Protein AF-A0A3Q0R703-F1 (afdb_monomer)

Foldseek 3Di:
DDDDDDPDDDPDDDDDDDDDDPADPQFDFDPPDPLQVFWKKKWKFWQQPLAVVDRPFGGQTQWIFTRFGSNQSNVSHRDGHTQDDHDDDDHDPPRPKIKIKIFMFTFPPPQDQHDDPVVSVGRTPDPVVCSCVVRVRPHTSTMDMDIDHHPVD

pLDDT: mean 74.83, std 21.44, range [25.05, 95.12]

Organism: Amphilophus citrinellus (NCBI:txid61819)

Solvent-accessible surface area (backbone atoms only — not comparable to full-atom values): 9261 Å² total; per-residue (Å²): 134,89,74,86,79,82,90,80,87,68,102,68,93,76,85,86,77,90,62,100,62,102,66,78,82,69,73,72,64,71,91,86,58,78,44,62,83,40,37,26,31,44,40,28,34,25,62,25,25,69,18,69,92,50,49,84,27,24,32,25,54,28,27,32,34,33,69,20,38,24,53,36,32,76,76,56,40,90,53,52,51,70,81,36,71,79,50,78,94,74,52,46,77,88,40,52,70,36,50,41,36,40,38,32,23,54,45,48,87,93,62,87,87,82,74,53,74,68,55,70,74,38,48,51,59,40,62,58,66,60,52,36,63,74,59,61,30,75,70,63,66,38,76,49,75,50,75,49,50,29,94,89,106

Secondary structure (DSSP, 8-state):
-PPSS----SSS--------SS-----PPPTTS-GGG-EEEEEEEETT-SBTTB-TT-SEEEEEEEEEEHHHHHTT---SEEEE------PPTTS-PEEEEEEEEEPPTT------HHHHH-SSS--HHHHHHHTT--S-SEEEEEEE--TT-

InterPro domains:
  IPR001858 Phosphatidylethanolamine-binding, conserved site [PS01220] (40-62)
  IPR008914 Phosphatidylethanolamine-binding protein [PF01161] (32-117)
  IPR035810 Phosphatidylethanolamine-binding protein, eukaryotic [PTHR11362] (32-149)
  IPR035810 Phosphatidylethanolamine-binding protein, eukaryotic [cd00866] (34-148)
  IPR036610 PEBP-like superfamily [G3DSA:3.90.280.10] (6-153)
  IPR036610 PEBP-like superfamily [SSF49777] (22-151)

Nearest PDB structures (foldseek):
  5tvd-assembly1_A  TM=8.289E-01  e=4.463E-10  Trichuris muris
  6ens-assembly1_A  TM=8.256E-01  e=3.302E-10  Mus musculus
  1kn3-assembly1_A  TM=8.258E-01  e=1.171E-09  Mus musculus
  2iqy-assembly1_A  TM=7.851E-01  e=4.740E-10  Rattus norvegicus
  2jyz-assembly1_A  TM=6.998E-01  e=2.191E-06  Drosophila melanogaster

Mean predicted aligned error: 11.05 Å

Radius of gyration: 16.23 Å; Cα contacts (8 Å, |Δi|>4): 281; chains: 1; bounding box: 36×46×45 Å

Sequence (153 aa):
MCSRNNSICSHNSLTFRDRQNEDFPAIKPPSQRPITKKTYVLVMVDPDAPSRSKQTSAYWRHWLVVDIQGSALKKGQIEGTSLTDYNPPTPPQKSGFHRYQFMLFEQPPGTPVSLTNKEKASRGKWDFQAFITRFDLGEPVATLQFLTQNYKD

Structure (mmCIF, N/CA/C/O backbone):
data_AF-A0A3Q0R703-F1
#
_entry.id   AF-A0A3Q0R703-F1
#
loop_
_atom_site.group_PDB
_atom_site.id
_atom_site.type_symbol
_atom_site.label_atom_id
_atom_site.label_alt_id
_atom_site.label_comp_id
_atom_site.label_asym_id
_atom_site.label_entity_id
_atom_site.label_seq_id
_atom_site.pdbx_PDB_ins_code
_atom_site.Cartn_x
_atom_site.Cartn_y
_atom_site.Cartn_z
_atom_site.occupancy
_atom_site.B_iso_or_equiv
_atom_site.auth_seq_id
_atom_site.auth_comp_id
_atom_site.auth_asym_id
_atom_site.auth_atom_id
_atom_site.pdbx_PDB_model_num
ATOM 1 N N . MET A 1 1 ? -2.745 -32.840 -13.253 1.00 25.20 1 MET A N 1
ATOM 2 C CA . MET A 1 1 ? -2.347 -32.533 -14.644 1.00 25.20 1 MET A CA 1
ATOM 3 C C . MET A 1 1 ? -2.839 -31.131 -14.968 1.00 25.20 1 MET A C 1
ATOM 5 O O . MET A 1 1 ? -4.042 -30.922 -15.003 1.00 25.20 1 MET A O 1
ATOM 9 N N . CYS A 1 2 ? -1.926 -30.163 -15.080 1.00 28.09 2 CYS A N 1
ATOM 10 C CA . CYS A 1 2 ? -2.257 -28.764 -15.362 1.00 28.09 2 CYS A CA 1
ATOM 11 C C . CYS A 1 2 ? -2.564 -28.593 -16.851 1.00 28.09 2 CYS A C 1
ATOM 13 O O . CYS A 1 2 ? -1.684 -28.808 -17.685 1.00 28.09 2 CYS A O 1
ATOM 15 N N . SER A 1 3 ? -3.800 -28.212 -17.172 1.00 25.05 3 SER A N 1
ATOM 16 C CA . SER A 1 3 ? -4.159 -27.769 -18.516 1.00 25.05 3 SER A CA 1
ATOM 17 C C . SER A 1 3 ? -3.871 -26.279 -18.676 1.00 25.05 3 SER A C 1
ATOM 19 O O . SER A 1 3 ? -3.921 -25.505 -17.722 1.00 25.05 3 SER A O 1
ATOM 21 N N . ARG A 1 4 ? -3.524 -25.921 -19.908 1.00 37.94 4 ARG A N 1
ATOM 22 C CA . ARG A 1 4 ? -3.171 -24.587 -20.388 1.00 37.94 4 ARG A CA 1
ATOM 23 C C . ARG A 1 4 ? -4.330 -23.602 -20.168 1.00 37.94 4 ARG A C 1
ATOM 25 O O . ARG A 1 4 ? -5.486 -23.968 -20.351 1.00 37.94 4 ARG A O 1
ATOM 32 N N . ASN A 1 5 ? -3.959 -22.352 -19.882 1.00 36.12 5 ASN A N 1
ATOM 33 C CA . ASN A 1 5 ? -4.782 -21.152 -19.666 1.00 36.12 5 ASN A CA 1
ATOM 34 C C . ASN A 1 5 ? -5.399 -21.002 -18.262 1.00 36.12 5 ASN A C 1
ATOM 36 O O . ASN A 1 5 ? -6.198 -21.817 -17.821 1.00 36.12 5 ASN A O 1
ATOM 40 N N . ASN A 1 6 ? -5.059 -19.881 -17.609 1.00 34.69 6 ASN A N 1
ATOM 41 C CA . ASN A 1 6 ? -5.510 -19.435 -16.283 1.00 34.69 6 ASN A CA 1
ATOM 42 C C . ASN A 1 6 ? -5.066 -20.286 -15.082 1.00 34.69 6 ASN A C 1
ATOM 44 O O . ASN A 1 6 ? -5.859 -20.976 -14.446 1.00 34.69 6 ASN A O 1
ATOM 48 N N . SER A 1 7 ? -3.804 -20.139 -14.676 1.00 27.69 7 SER A N 1
ATOM 49 C CA . SER A 1 7 ? -3.364 -20.624 -13.363 1.00 27.69 7 SER A CA 1
ATOM 50 C C . SER A 1 7 ? -3.697 -19.603 -12.272 1.00 27.69 7 SER A C 1
ATOM 52 O O . SER A 1 7 ? -2.874 -18.764 -11.911 1.00 27.69 7 SER A O 1
ATOM 54 N N . ILE A 1 8 ? -4.919 -19.697 -11.745 1.00 31.47 8 ILE A N 1
ATOM 55 C CA . ILE A 1 8 ? -5.290 -19.176 -10.426 1.00 31.47 8 ILE A CA 1
ATOM 56 C C . ILE A 1 8 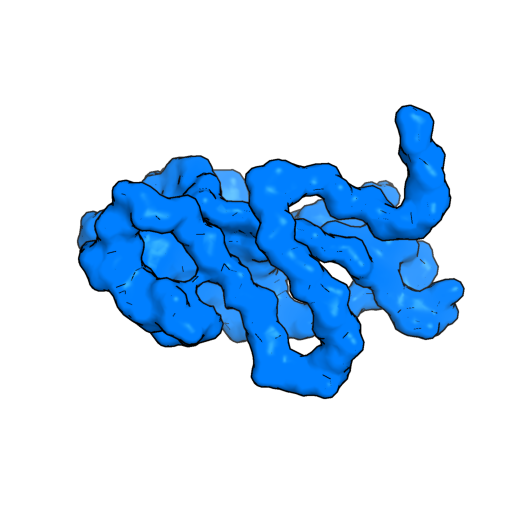? -4.916 -20.262 -9.415 1.00 31.47 8 ILE A C 1
ATOM 58 O O . ILE A 1 8 ? -5.560 -21.306 -9.356 1.00 31.47 8 ILE A O 1
ATOM 62 N N . CYS A 1 9 ? -3.883 -20.018 -8.612 1.00 28.91 9 CYS A N 1
ATOM 63 C CA . CYS A 1 9 ? -3.582 -20.829 -7.435 1.00 28.91 9 CYS A CA 1
ATOM 64 C C . CYS A 1 9 ? -3.721 -19.957 -6.188 1.00 28.91 9 CYS A C 1
ATOM 66 O O . CYS A 1 9 ? -2.772 -19.304 -5.765 1.00 28.91 9 CYS A O 1
ATOM 68 N N . SER A 1 10 ? -4.921 -19.942 -5.612 1.00 29.81 10 SER A N 1
ATOM 69 C CA . SER A 1 10 ? -5.155 -19.653 -4.196 1.00 29.81 10 SER A CA 1
ATOM 70 C C . SER A 1 10 ? -6.562 -20.121 -3.827 1.00 29.81 10 SER A C 1
ATOM 72 O O . SER A 1 10 ? -7.523 -19.864 -4.554 1.00 29.81 10 SER A O 1
ATOM 74 N N . HIS A 1 11 ? -6.668 -20.839 -2.708 1.00 32.16 11 HIS A N 1
ATOM 75 C CA . HIS A 1 11 ? -7.916 -21.265 -2.079 1.00 32.16 11 HIS A CA 1
ATOM 76 C C . HIS A 1 11 ? -8.686 -20.044 -1.545 1.00 32.16 11 HIS A C 1
ATOM 78 O O . HIS A 1 11 ? -8.641 -19.730 -0.362 1.00 32.16 11 HIS A O 1
ATOM 84 N N . ASN A 1 12 ? -9.357 -19.323 -2.437 1.00 30.09 12 ASN A N 1
ATOM 85 C CA . ASN A 1 12 ? -10.598 -18.592 -2.191 1.00 30.09 12 ASN A CA 1
ATOM 86 C C . ASN A 1 12 ? -11.065 -18.056 -3.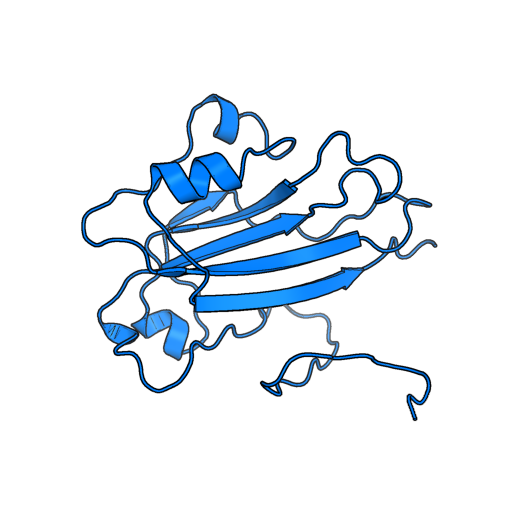543 1.00 30.09 12 ASN A C 1
ATOM 88 O O 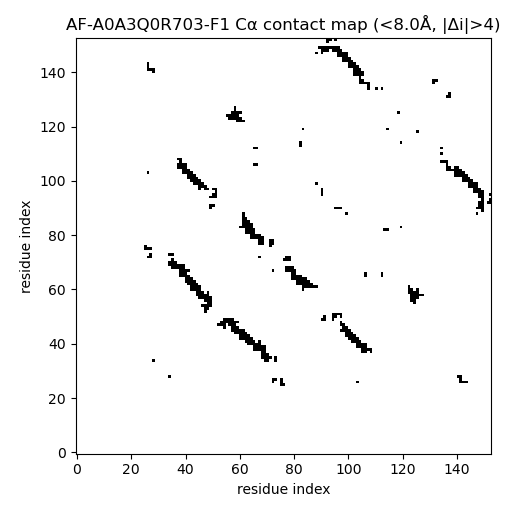. ASN A 1 12 ? -10.486 -17.131 -4.110 1.00 30.09 12 ASN A O 1
ATOM 92 N N . SER A 1 13 ? -12.082 -18.703 -4.101 1.00 28.17 13 SER A N 1
ATOM 93 C CA . SER A 1 13 ? -12.609 -18.405 -5.426 1.00 28.17 13 SER A CA 1
ATOM 94 C C . SER A 1 13 ? -13.259 -17.022 -5.462 1.00 28.17 13 SER A C 1
ATOM 96 O O . SER A 1 13 ? -14.319 -16.832 -4.867 1.00 28.17 13 SER A O 1
ATOM 98 N N . LEU A 1 14 ? -12.691 -16.090 -6.224 1.00 38.06 14 LEU A N 1
ATOM 99 C CA . LEU A 1 14 ? -13.446 -14.996 -6.831 1.00 38.06 14 LEU A CA 1
ATOM 100 C C . LEU A 1 14 ? -13.037 -14.877 -8.302 1.00 38.06 14 LEU A C 1
ATOM 102 O O . LEU A 1 14 ? -11.860 -14.805 -8.645 1.00 38.06 14 LEU A O 1
ATOM 106 N N . THR A 1 15 ? -14.039 -14.935 -9.172 1.00 26.05 15 THR A N 1
ATOM 107 C CA . THR A 1 15 ? -13.926 -14.900 -10.631 1.00 26.05 15 THR A CA 1
ATOM 108 C C . THR A 1 15 ? -13.624 -13.489 -11.126 1.00 26.05 15 THR A C 1
ATOM 110 O O . THR A 1 15 ? -14.397 -12.569 -10.864 1.00 26.05 15 THR A O 1
ATOM 113 N N . PHE A 1 16 ? -12.550 -13.336 -11.900 1.00 32.00 16 PHE A N 1
ATOM 114 C CA . PHE A 1 16 ? -12.241 -12.115 -12.641 1.00 32.00 16 PHE A CA 1
ATOM 115 C C . PHE A 1 16 ? -13.055 -12.114 -13.941 1.00 32.00 16 PHE A C 1
ATOM 117 O O . PHE A 1 16 ? -12.813 -12.934 -14.828 1.00 32.00 16 PHE A O 1
ATOM 124 N N . ARG A 1 17 ? -14.060 -11.240 -14.049 1.00 28.28 17 ARG A N 1
ATOM 125 C CA . ARG A 1 17 ? -14.657 -10.897 -15.343 1.00 28.28 17 ARG A CA 1
ATOM 126 C C . ARG A 1 17 ? -14.013 -9.601 -15.797 1.00 28.28 17 ARG A C 1
ATOM 128 O O . ARG A 1 17 ? -14.275 -8.547 -15.236 1.00 28.28 17 ARG A O 1
ATOM 135 N N . ASP A 1 18 ? -13.160 -9.745 -16.798 1.00 37.44 18 ASP A N 1
ATOM 136 C CA . ASP A 1 18 ? -12.566 -8.670 -17.571 1.00 37.44 18 ASP A CA 1
ATOM 137 C C . ASP A 1 18 ? -13.679 -7.775 -18.133 1.00 37.44 18 ASP A C 1
ATOM 139 O O . ASP A 1 18 ? -14.466 -8.221 -18.971 1.00 37.44 18 ASP A O 1
ATOM 143 N N . ARG A 1 19 ? -13.815 -6.551 -17.619 1.00 37.25 19 ARG A N 1
ATOM 144 C CA . ARG A 1 19 ? -14.507 -5.460 -18.307 1.00 37.25 19 ARG A CA 1
ATOM 145 C C . ARG A 1 19 ? -13.972 -4.124 -17.819 1.00 37.25 19 ARG A C 1
ATOM 147 O O . ARG A 1 19 ? -14.031 -3.814 -16.637 1.00 37.25 19 ARG A O 1
ATOM 154 N N . GLN A 1 20 ? -13.505 -3.346 -18.789 1.00 35.59 20 GLN A N 1
ATOM 155 C CA . GLN A 1 20 ? -13.405 -1.894 -18.760 1.00 35.59 20 GLN A CA 1
ATOM 156 C C . GLN A 1 20 ? -14.608 -1.306 -18.013 1.00 35.59 20 GLN A C 1
ATOM 158 O O . GLN A 1 20 ? -15.717 -1.360 -18.537 1.00 35.59 20 GLN A O 1
ATOM 163 N N . ASN A 1 21 ? -14.403 -0.863 -16.776 1.00 29.62 21 ASN A N 1
ATOM 164 C CA . ASN A 1 21 ? -15.144 0.178 -16.067 1.00 29.62 21 ASN A CA 1
ATOM 165 C C . ASN A 1 21 ? -14.603 0.257 -14.636 1.00 29.62 21 ASN A C 1
ATOM 167 O O . ASN A 1 21 ? -14.181 -0.745 -14.066 1.00 29.62 21 ASN A O 1
ATOM 171 N N . GLU A 1 22 ? -14.599 1.475 -14.113 1.00 38.78 22 GLU A N 1
ATOM 172 C CA . GLU A 1 22 ? -14.258 1.924 -12.760 1.00 38.78 22 GLU A CA 1
ATOM 173 C C . GLU A 1 22 ? -14.932 1.095 -11.642 1.00 38.78 22 GLU A C 1
ATOM 175 O O . GLU A 1 22 ? -15.861 1.560 -10.992 1.00 38.78 22 GLU A O 1
ATOM 180 N N . ASP A 1 23 ? -14.493 -0.141 -11.411 1.00 37.75 23 ASP A N 1
ATOM 181 C CA . ASP A 1 23 ? -14.939 -0.955 -10.279 1.00 37.75 23 ASP A CA 1
ATOM 182 C C . ASP A 1 23 ? -13.740 -1.732 -9.722 1.00 37.75 23 ASP A C 1
ATOM 184 O O . ASP A 1 23 ? -13.202 -2.659 -10.337 1.00 37.75 23 ASP A O 1
ATOM 188 N N . PHE A 1 24 ? -13.264 -1.300 -8.554 1.00 44.06 24 PHE A N 1
ATOM 189 C CA . PHE A 1 24 ? -12.142 -1.930 -7.866 1.00 44.06 24 PHE A CA 1
ATOM 190 C C . PHE A 1 24 ? -12.474 -3.393 -7.516 1.00 44.06 24 PHE A C 1
ATOM 192 O O . PHE A 1 24 ? -13.597 -3.693 -7.101 1.00 44.06 24 PHE A O 1
ATOM 199 N N . PRO A 1 25 ? -11.510 -4.332 -7.612 1.00 50.00 25 PRO A N 1
ATOM 200 C CA . PRO A 1 25 ? -11.742 -5.708 -7.195 1.00 50.00 25 PRO A CA 1
ATOM 201 C C . PRO A 1 25 ? -12.112 -5.750 -5.706 1.00 50.00 25 PRO A C 1
ATOM 203 O O . PRO A 1 25 ? -11.364 -5.273 -4.852 1.00 50.00 25 PRO A O 1
ATOM 206 N N . ALA A 1 26 ? -13.268 -6.336 -5.388 1.00 50.94 26 AL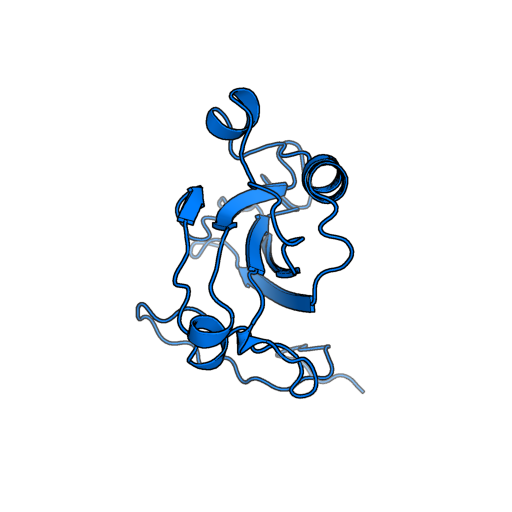A A N 1
ATOM 207 C CA . ALA A 1 26 ? -13.756 -6.432 -4.017 1.00 50.94 26 ALA A CA 1
ATOM 208 C C . ALA A 1 26 ? -12.864 -7.369 -3.177 1.00 50.94 26 ALA A C 1
ATOM 210 O O . ALA A 1 26 ? -13.024 -8.591 -3.202 1.00 50.94 26 ALA A O 1
ATOM 211 N N . ILE A 1 27 ? -11.937 -6.798 -2.404 1.00 57.19 27 ILE A N 1
ATOM 212 C CA . ILE A 1 27 ? -11.123 -7.527 -1.423 1.00 57.19 27 ILE A CA 1
ATOM 213 C C . ILE A 1 27 ? -12.002 -7.814 -0.198 1.00 57.19 27 ILE A C 1
ATOM 215 O O . ILE A 1 27 ? -12.279 -6.924 0.604 1.00 57.19 27 ILE A O 1
ATOM 219 N N . LYS A 1 28 ? -12.466 -9.061 -0.052 1.00 54.56 28 LYS A N 1
ATOM 220 C CA . LYS A 1 28 ? -13.291 -9.492 1.088 1.00 54.56 28 LYS A CA 1
ATOM 221 C C . LYS A 1 28 ? -12.440 -10.258 2.110 1.00 54.56 28 LYS A C 1
ATOM 223 O O . LYS A 1 28 ? -11.902 -11.308 1.756 1.00 54.56 28 LYS A O 1
ATOM 228 N N . PRO A 1 29 ? -12.328 -9.793 3.369 1.00 55.25 29 PRO A N 1
ATOM 229 C CA . PRO A 1 29 ? -11.662 -10.558 4.420 1.00 55.25 29 PRO A CA 1
ATOM 230 C C . PRO A 1 29 ? -12.478 -11.811 4.799 1.00 55.25 29 PRO A C 1
ATOM 232 O O . PRO A 1 29 ? -13.696 -11.835 4.588 1.00 55.25 29 PRO A O 1
ATOM 235 N N . PRO A 1 30 ? -11.852 -12.843 5.397 1.00 53.06 30 PRO A N 1
ATOM 236 C CA . PRO A 1 30 ? -12.554 -14.042 5.845 1.00 53.06 30 PRO A CA 1
ATOM 237 C C . PRO A 1 30 ? -13.652 -13.716 6.873 1.00 53.06 30 PRO A C 1
ATOM 239 O O . PRO A 1 30 ? -13.469 -12.918 7.795 1.00 53.06 30 PRO A O 1
ATOM 242 N N . SER A 1 31 ? -14.799 -14.376 6.711 1.00 51.56 31 SER A N 1
ATOM 243 C CA . SER A 1 31 ? -16.114 -14.081 7.306 1.00 51.56 31 SER A CA 1
ATOM 244 C C . SER A 1 31 ? -16.225 -14.180 8.835 1.00 51.56 31 SER A C 1
ATOM 246 O O . SER A 1 31 ? -17.285 -13.879 9.380 1.00 51.56 31 SER A O 1
ATOM 248 N N . GLN A 1 32 ? -15.160 -14.570 9.538 1.00 50.38 32 GLN A N 1
ATOM 249 C CA . GLN A 1 32 ? -15.178 -14.848 10.981 1.00 50.38 32 GLN A CA 1
ATOM 250 C C . GLN A 1 32 ? -14.567 -13.741 11.856 1.00 50.38 32 GLN A C 1
ATOM 252 O O . GLN A 1 32 ? -14.646 -13.824 13.080 1.00 50.38 32 GLN A O 1
ATOM 257 N N . ARG A 1 33 ? -13.971 -12.689 11.277 1.00 57.78 33 ARG A N 1
ATOM 258 C CA . ARG A 1 33 ? -13.442 -11.558 12.061 1.00 57.78 33 ARG A CA 1
ATOM 259 C C . ARG A 1 33 ? -14.500 -10.454 12.194 1.00 57.78 33 ARG A C 1
ATOM 261 O O . ARG A 1 33 ? -15.221 -10.200 11.227 1.00 57.78 33 ARG A O 1
ATOM 268 N N . PRO A 1 34 ? -14.601 -9.751 13.339 1.00 61.91 34 PRO A N 1
ATOM 269 C CA . PRO A 1 34 ? -15.457 -8.573 13.475 1.00 61.91 34 PRO A CA 1
ATOM 270 C C . PRO A 1 34 ? -14.864 -7.394 12.683 1.00 61.91 34 PRO A C 1
ATOM 272 O O . PRO A 1 34 ? -14.335 -6.442 13.247 1.00 61.91 34 PRO A O 1
ATOM 275 N N . ILE A 1 35 ? -14.945 -7.481 11.352 1.00 65.75 35 ILE A N 1
ATOM 276 C CA . ILE A 1 35 ? -14.365 -6.536 10.387 1.00 65.75 35 ILE A CA 1
ATOM 277 C C . ILE A 1 35 ? -14.954 -5.136 10.586 1.00 65.75 35 ILE A C 1
ATOM 279 O O . ILE A 1 35 ? -14.266 -4.137 10.455 1.00 65.75 35 ILE A O 1
ATOM 283 N N . THR A 1 36 ? -16.222 -5.039 10.981 1.00 70.75 36 THR A N 1
ATOM 284 C CA . THR A 1 36 ? -16.960 -3.768 11.031 1.00 70.75 36 THR A CA 1
ATOM 285 C C . THR A 1 36 ? -16.508 -2.797 12.120 1.00 70.75 36 THR A C 1
ATOM 287 O O . THR A 1 36 ? -16.904 -1.639 12.063 1.00 70.75 36 THR A O 1
ATOM 290 N N . LYS A 1 37 ? -15.741 -3.248 13.122 1.00 79.44 37 LYS A N 1
ATOM 291 C CA . LYS A 1 37 ? -15.240 -2.403 14.225 1.00 79.44 37 LYS A CA 1
ATOM 292 C C . LYS A 1 37 ? -13.757 -2.045 14.083 1.00 79.44 37 LYS A C 1
ATOM 294 O O . LYS A 1 37 ? -13.183 -1.488 15.012 1.00 79.44 37 LYS A O 1
ATOM 299 N N . LYS A 1 38 ? -13.133 -2.417 12.965 1.00 87.38 38 LYS A N 1
ATOM 300 C CA . LYS A 1 38 ? -11.698 -2.258 12.732 1.00 87.38 38 LYS A CA 1
ATOM 301 C C . LYS A 1 38 ? -11.441 -1.343 11.544 1.00 87.38 38 LYS A C 1
ATOM 303 O O . LYS A 1 38 ? -12.273 -1.249 10.637 1.00 87.38 38 LYS A O 1
ATOM 308 N N . THR A 1 39 ? -10.274 -0.715 11.560 1.00 92.50 39 THR A N 1
ATOM 309 C CA . THR A 1 39 ? -9.728 0.017 10.422 1.00 92.50 39 THR A CA 1
ATOM 310 C C . THR A 1 39 ? -8.687 -0.825 9.697 1.00 92.50 39 THR A C 1
ATOM 312 O O . THR A 1 39 ? -8.096 -1.751 10.260 1.00 92.50 39 THR A O 1
ATOM 315 N N . TYR A 1 40 ? -8.496 -0.530 8.417 1.00 92.56 40 TYR A N 1
ATOM 316 C CA . TYR A 1 40 ? -7.619 -1.291 7.541 1.00 92.56 40 TYR A CA 1
ATOM 317 C C . TYR A 1 40 ? -6.728 -0.372 6.711 1.00 92.56 40 TYR A C 1
ATOM 319 O O . TYR A 1 40 ? -7.089 0.765 6.404 1.00 92.56 40 TYR A O 1
ATOM 327 N N . VAL A 1 41 ? -5.581 -0.912 6.306 1.00 94.62 41 VAL A N 1
ATOM 328 C CA . VAL A 1 41 ? -4.658 -0.291 5.356 1.00 94.62 41 VAL A CA 1
ATOM 329 C C . VAL A 1 41 ? -4.653 -1.114 4.077 1.00 94.62 41 VAL A C 1
ATOM 331 O O . VAL A 1 41 ? -4.394 -2.316 4.113 1.00 94.62 41 VAL A O 1
ATOM 334 N N . LEU A 1 42 ? -4.918 -0.473 2.944 1.00 94.12 42 LEU A N 1
ATOM 335 C CA . LEU A 1 42 ? -4.802 -1.073 1.621 1.00 94.12 42 LEU A CA 1
ATOM 336 C C . LEU A 1 42 ? -3.532 -0.574 0.945 1.00 94.12 42 LEU A C 1
ATOM 338 O O . LEU A 1 42 ? -3.313 0.630 0.814 1.00 94.12 42 LEU A O 1
ATOM 342 N N . VAL A 1 43 ? -2.732 -1.516 0.463 1.00 94.19 43 VAL A N 1
ATOM 343 C CA . VAL A 1 43 ? -1.488 -1.251 -0.249 1.00 94.19 43 VAL A CA 1
ATOM 344 C C . VAL A 1 43 ? -1.535 -1.912 -1.617 1.00 94.19 43 VAL A C 1
ATOM 346 O O . VAL A 1 43 ? -1.873 -3.087 -1.720 1.00 94.19 43 VAL A O 1
ATOM 349 N N . MET A 1 44 ? -1.151 -1.177 -2.660 1.00 93.06 44 MET A N 1
ATOM 350 C CA . MET A 1 44 ? -0.870 -1.723 -3.985 1.00 93.06 44 MET A CA 1
ATOM 351 C C . MET A 1 44 ? 0.585 -1.449 -4.365 1.00 93.06 44 MET A C 1
ATOM 353 O O . MET A 1 44 ? 1.002 -0.287 -4.428 1.00 93.06 44 MET A O 1
ATOM 357 N N . VAL A 1 45 ? 1.346 -2.508 -4.649 1.00 90.88 45 VAL A N 1
ATOM 358 C CA . VAL A 1 45 ? 2.767 -2.425 -5.025 1.00 90.88 45 VAL A CA 1
ATOM 359 C C . VAL A 1 45 ? 3.104 -3.246 -6.267 1.00 90.88 45 VAL A C 1
ATOM 361 O O . VAL A 1 45 ? 2.496 -4.287 -6.520 1.00 90.88 45 VAL A O 1
ATOM 364 N N . ASP A 1 46 ? 4.110 -2.777 -7.007 1.00 86.56 46 ASP A N 1
ATOM 365 C CA . ASP A 1 46 ? 4.789 -3.513 -8.080 1.00 86.56 46 ASP A CA 1
ATOM 366 C C . ASP A 1 46 ? 6.229 -3.869 -7.637 1.00 86.56 46 ASP A C 1
ATOM 368 O O . ASP A 1 46 ? 7.107 -2.994 -7.622 1.00 86.56 46 ASP A O 1
ATOM 372 N N . PRO A 1 47 ? 6.510 -5.127 -7.234 1.00 80.19 47 PRO A N 1
ATOM 373 C CA . PRO A 1 47 ? 7.857 -5.575 -6.880 1.00 80.19 47 PRO A CA 1
ATOM 374 C C . PRO A 1 47 ? 8.786 -5.724 -8.097 1.00 80.19 47 PRO A C 1
ATOM 376 O O . PRO A 1 47 ? 9.991 -5.896 -7.927 1.00 80.19 47 PRO A O 1
ATOM 379 N N . ASP A 1 48 ? 8.255 -5.660 -9.317 1.00 72.31 48 ASP A N 1
ATOM 380 C CA . ASP A 1 48 ? 8.970 -5.939 -10.560 1.00 72.31 48 ASP A CA 1
ATOM 381 C C . ASP A 1 48 ? 9.458 -4.670 -11.272 1.00 72.31 48 ASP A C 1
ATOM 383 O O . ASP A 1 48 ? 9.953 -4.753 -12.387 1.00 72.31 48 ASP A O 1
ATOM 387 N N . ALA A 1 49 ? 9.360 -3.486 -10.667 1.00 62.06 49 ALA A N 1
ATOM 388 C CA . ALA A 1 49 ? 9.741 -2.240 -11.330 1.00 62.06 49 ALA A CA 1
ATOM 389 C C . ALA A 1 49 ? 11.275 -2.012 -11.415 1.00 62.06 49 ALA A C 1
ATOM 391 O O . ALA A 1 49 ? 11.987 -2.174 -10.415 1.00 62.06 49 ALA A O 1
ATOM 392 N N . PRO A 1 50 ? 11.813 -1.501 -12.550 1.00 58.56 50 PRO A N 1
ATOM 393 C CA . PRO A 1 50 ? 11.169 -1.277 -13.856 1.00 58.56 50 PRO A CA 1
ATOM 394 C C . PRO A 1 50 ? 10.988 -2.529 -14.730 1.00 58.56 50 PRO A C 1
ATOM 396 O O . PRO A 1 50 ? 10.241 -2.463 -15.701 1.00 58.56 50 PRO A O 1
ATOM 399 N N . SER A 1 51 ? 11.674 -3.633 -14.440 1.00 57.81 51 SER A N 1
ATOM 400 C CA . SER A 1 51 ? 11.387 -4.943 -15.033 1.00 57.81 51 SER A CA 1
ATOM 401 C C . SER A 1 51 ? 11.762 -6.063 -14.062 1.00 57.81 51 SER A C 1
ATOM 403 O O . SER A 1 51 ? 12.651 -5.902 -13.220 1.00 57.81 51 SER A O 1
ATOM 405 N N . ARG A 1 52 ? 11.153 -7.245 -14.229 1.00 61.25 52 ARG A N 1
ATOM 406 C CA . ARG A 1 52 ? 11.508 -8.449 -13.452 1.00 61.25 52 ARG A CA 1
ATOM 407 C C . ARG A 1 52 ? 12.996 -8.786 -13.500 1.00 61.25 52 ARG A C 1
ATOM 409 O O . ARG A 1 52 ? 13.547 -9.284 -12.527 1.00 61.25 52 ARG A O 1
ATOM 416 N N . SER A 1 53 ? 13.635 -8.527 -14.637 1.00 59.81 53 SER A N 1
ATOM 417 C CA . SER A 1 53 ? 15.062 -8.769 -14.855 1.00 59.81 53 SER A CA 1
ATOM 418 C C . SER A 1 53 ? 15.965 -7.683 -14.262 1.00 59.81 53 SER A C 1
ATOM 420 O O . SER A 1 53 ? 17.158 -7.921 -14.082 1.00 59.81 53 SER A O 1
ATOM 422 N N . LYS A 1 54 ? 15.430 -6.494 -13.956 1.00 60.59 54 LYS A N 1
ATOM 423 C CA . LYS A 1 54 ? 16.188 -5.351 -13.440 1.00 60.59 54 LYS A CA 1
ATOM 424 C C . LYS A 1 54 ? 15.335 -4.552 -12.456 1.00 60.59 54 LYS A C 1
ATOM 426 O O . LYS A 1 54 ? 14.834 -3.482 -12.778 1.00 60.59 54 LYS A O 1
ATOM 431 N N . GLN A 1 55 ? 15.218 -5.059 -11.232 1.00 65.94 55 GLN A N 1
ATO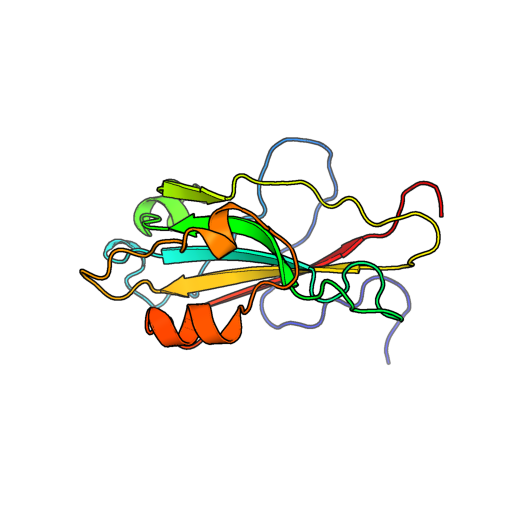M 432 C CA . GLN A 1 55 ? 14.351 -4.524 -10.174 1.00 65.94 55 GLN A CA 1
ATOM 433 C C . GLN A 1 55 ? 14.962 -3.310 -9.436 1.00 65.94 55 GLN A C 1
ATOM 435 O O . GLN A 1 55 ? 14.968 -3.230 -8.209 1.00 65.94 55 GLN A O 1
ATOM 440 N N . THR A 1 56 ? 15.526 -2.340 -10.162 1.00 61.34 56 THR A N 1
ATOM 441 C CA . THR A 1 56 ? 16.202 -1.176 -9.551 1.00 61.34 56 THR A CA 1
ATOM 442 C C . THR A 1 56 ? 15.256 -0.216 -8.828 1.00 61.34 56 THR A C 1
ATOM 444 O O . THR A 1 56 ? 15.727 0.645 -8.086 1.00 61.34 56 THR A O 1
ATOM 447 N N . SER A 1 57 ? 13.945 -0.344 -9.047 1.00 62.53 57 SER A N 1
ATOM 448 C CA . SER A 1 57 ? 12.898 0.474 -8.427 1.00 62.53 57 SER A CA 1
ATOM 449 C C . SER A 1 57 ? 11.815 -0.389 -7.782 1.00 62.53 57 SER A C 1
ATOM 451 O O . SER A 1 57 ? 10.671 0.060 -7.696 1.00 62.53 57 SER A O 1
ATOM 453 N N . ALA A 1 58 ? 12.183 -1.601 -7.348 1.00 71.94 58 ALA A N 1
ATOM 454 C CA . ALA A 1 58 ? 11.291 -2.574 -6.729 1.00 71.94 58 ALA A CA 1
ATOM 455 C C . ALA A 1 58 ? 10.378 -1.943 -5.670 1.00 71.94 58 ALA A C 1
ATOM 457 O O . ALA A 1 58 ? 10.755 -0.976 -4.997 1.00 71.94 58 ALA A O 1
ATOM 458 N N . TYR A 1 59 ? 9.195 -2.535 -5.520 1.00 76.81 59 TYR A N 1
ATOM 459 C CA . TYR A 1 59 ? 8.131 -2.069 -4.635 1.00 76.81 59 TYR A CA 1
ATOM 460 C C . TYR A 1 59 ? 7.669 -0.658 -4.992 1.00 76.81 59 TYR A C 1
ATOM 462 O O . TYR A 1 59 ? 7.574 0.230 -4.147 1.00 76.81 59 TYR A O 1
ATOM 470 N N . TRP A 1 60 ? 7.372 -0.439 -6.273 1.00 84.31 60 TRP A N 1
ATOM 471 C CA . TRP A 1 60 ? 6.760 0.809 -6.699 1.00 84.31 60 TRP A CA 1
ATOM 472 C C . TRP A 1 60 ? 5.360 0.925 -6.097 1.00 84.31 60 TRP A C 1
ATOM 474 O O . TRP A 1 60 ? 4.514 0.058 -6.311 1.00 84.31 60 TRP A O 1
ATOM 484 N N . ARG A 1 61 ? 5.105 1.990 -5.334 1.00 92.06 61 ARG A N 1
ATOM 485 C CA . ARG A 1 61 ? 3.819 2.211 -4.665 1.00 92.06 61 ARG A CA 1
ATOM 486 C C . ARG A 1 61 ? 2.788 2.769 -5.646 1.00 92.06 61 ARG A C 1
ATOM 488 O O . ARG A 1 61 ? 2.857 3.931 -6.053 1.00 92.06 61 ARG A O 1
ATOM 495 N N . HIS A 1 62 ? 1.821 1.934 -6.010 1.00 91.25 62 HIS A N 1
ATOM 496 C CA . HIS A 1 62 ? 0.724 2.290 -6.909 1.00 91.25 62 HIS A CA 1
ATOM 497 C C . HIS A 1 62 ? -0.459 2.905 -6.171 1.00 91.25 62 HIS A C 1
ATOM 499 O O . HIS A 1 62 ? -1.078 3.822 -6.698 1.00 91.25 62 HIS A O 1
ATOM 505 N N . TRP A 1 63 ? -0.748 2.444 -4.955 1.00 93.75 63 TRP A N 1
ATOM 506 C CA . TRP A 1 63 ? -1.861 2.949 -4.157 1.00 93.75 63 TRP A CA 1
ATOM 507 C C . TRP A 1 63 ? -1.604 2.700 -2.672 1.00 93.75 63 TRP A C 1
ATOM 509 O O . TRP A 1 63 ? -1.075 1.647 -2.308 1.00 93.75 63 TRP A O 1
ATOM 519 N N . LEU A 1 64 ? -1.955 3.663 -1.823 1.00 95.12 64 LEU A N 1
ATOM 520 C CA . LEU A 1 64 ? -1.923 3.506 -0.371 1.00 95.12 64 LEU A CA 1
ATOM 521 C C . LEU A 1 64 ? -3.088 4.266 0.250 1.00 95.12 64 LEU A C 1
ATOM 523 O O . LEU A 1 64 ? -3.131 5.495 0.180 1.00 95.12 64 LEU A O 1
ATOM 527 N N . VAL A 1 65 ? -3.982 3.528 0.898 1.00 94.75 65 VAL A N 1
ATOM 528 C CA . VAL A 1 65 ? -5.137 4.073 1.614 1.00 94.75 65 VAL A CA 1
ATOM 529 C C . VAL A 1 65 ? -5.115 3.541 3.040 1.00 94.75 65 VAL A C 1
ATOM 531 O O . VAL A 1 65 ? -4.908 2.348 3.255 1.00 94.75 65 VAL A O 1
ATOM 534 N N . VAL A 1 66 ? -5.301 4.429 4.007 1.00 94.56 66 VAL A N 1
ATOM 535 C CA . VAL A 1 66 ? -5.293 4.130 5.445 1.00 94.56 66 VAL A CA 1
ATOM 536 C C . VAL A 1 66 ? -6.633 4.499 6.064 1.00 94.56 66 VAL A C 1
ATOM 538 O O . VAL A 1 66 ? -7.482 5.087 5.393 1.00 94.56 66 VAL A O 1
ATOM 541 N N . ASP A 1 67 ? -6.837 4.151 7.333 1.00 93.31 67 ASP A N 1
ATOM 542 C CA . ASP A 1 67 ? -8.066 4.447 8.075 1.00 93.31 67 ASP A CA 1
ATOM 543 C C . ASP A 1 67 ? -9.334 3.923 7.381 1.00 93.31 67 ASP A C 1
ATOM 545 O O . ASP A 1 67 ? -10.423 4.477 7.547 1.00 93.31 67 ASP A O 1
ATOM 549 N N . ILE A 1 68 ? -9.211 2.849 6.589 1.00 91.94 68 ILE A N 1
ATOM 550 C CA . ILE A 1 68 ? -10.350 2.319 5.847 1.00 91.94 68 ILE A CA 1
ATOM 551 C C . ILE A 1 68 ? -11.316 1.675 6.828 1.00 91.94 68 ILE A C 1
ATOM 553 O O . ILE A 1 68 ? -10.958 0.726 7.529 1.00 91.94 68 ILE A O 1
ATOM 557 N N . GLN A 1 69 ? -12.563 2.132 6.830 1.00 91.19 69 GLN A N 1
ATOM 558 C CA . GLN A 1 69 ? -13.584 1.578 7.708 1.00 91.19 69 GLN A CA 1
ATOM 559 C C . GLN A 1 69 ? -13.975 0.166 7.264 1.00 91.19 69 GLN A C 1
ATOM 561 O O . GLN A 1 69 ? -14.458 -0.053 6.152 1.00 91.19 69 GLN A O 1
ATOM 566 N N . GLY A 1 70 ? -13.831 -0.825 8.146 1.00 86.44 70 GLY A N 1
ATOM 567 C CA . GLY A 1 70 ? -14.163 -2.204 7.794 1.00 86.44 70 GLY A CA 1
ATOM 568 C C . GLY A 1 70 ? -15.648 -2.432 7.477 1.00 86.44 70 GLY A C 1
ATOM 569 O O . GLY A 1 70 ? -16.001 -3.352 6.735 1.00 86.44 70 GLY A O 1
ATOM 570 N N . SER A 1 71 ? -16.540 -1.576 7.984 1.00 87.56 71 SER A N 1
ATOM 571 C CA . SER A 1 71 ? -17.959 -1.563 7.604 1.00 87.56 71 SER A CA 1
ATOM 572 C C . SER A 1 71 ? -18.170 -1.201 6.126 1.00 87.56 71 SER A C 1
ATOM 574 O O . SER A 1 71 ? -19.035 -1.807 5.489 1.00 87.56 71 SER A O 1
ATOM 576 N N . ALA A 1 72 ? -17.366 -0.284 5.579 1.00 83.25 72 ALA A N 1
ATOM 577 C CA . ALA A 1 72 ? -17.346 0.075 4.162 1.00 83.25 72 ALA A CA 1
ATOM 578 C C . ALA A 1 72 ? -16.720 -1.050 3.320 1.00 83.25 72 ALA A C 1
ATOM 580 O O . ALA A 1 72 ? -17.323 -1.495 2.342 1.00 83.25 72 ALA A O 1
ATOM 581 N N . LEU A 1 73 ? -15.602 -1.634 3.773 1.00 82.88 73 LEU A N 1
ATOM 582 C CA . LEU A 1 73 ? -14.968 -2.770 3.083 1.00 82.88 73 LEU A CA 1
ATOM 583 C C . LEU A 1 73 ? -15.900 -3.972 2.938 1.00 82.88 73 LEU A C 1
ATOM 585 O O . LEU A 1 73 ? -15.921 -4.623 1.894 1.00 82.88 73 LEU A O 1
ATOM 589 N N . LYS A 1 74 ? -16.731 -4.254 3.948 1.00 79.56 74 LYS A N 1
ATOM 590 C CA . LYS A 1 74 ? -17.730 -5.332 3.870 1.00 79.56 74 LYS A CA 1
ATOM 591 C C . LYS A 1 74 ? -18.738 -5.116 2.731 1.00 79.56 74 LYS A C 1
ATOM 593 O O . LYS A 1 74 ? -19.252 -6.092 2.184 1.00 79.56 74 LYS A O 1
ATOM 598 N N . LYS A 1 75 ? -19.003 -3.859 2.369 1.00 81.12 75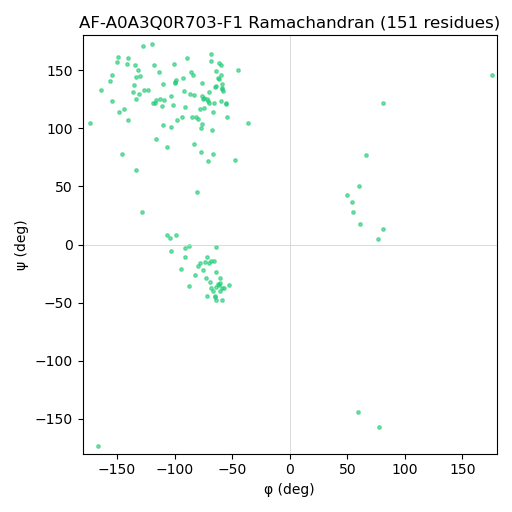 LYS A N 1
ATOM 599 C CA . LYS A 1 75 ? -19.860 -3.459 1.244 1.00 81.12 75 LYS A CA 1
ATOM 600 C C . LYS A 1 75 ? -19.099 -3.357 -0.084 1.00 81.12 75 LYS A C 1
ATOM 602 O O . LYS A 1 75 ? -19.720 -3.080 -1.100 1.00 81.12 75 LYS A O 1
ATOM 607 N N . GLY A 1 76 ? -17.786 -3.602 -0.088 1.00 77.81 76 GLY A N 1
ATOM 608 C CA . GLY A 1 76 ? -16.924 -3.428 -1.259 1.00 77.81 76 GLY A CA 1
ATOM 609 C C . GLY A 1 76 ? -16.480 -1.983 -1.493 1.00 77.81 76 GLY A C 1
ATOM 610 O O . GLY A 1 76 ? -15.966 -1.681 -2.561 1.00 77.81 76 GLY A O 1
ATOM 611 N N . GLN A 1 77 ? -16.669 -1.096 -0.516 1.00 82.62 77 GLN A N 1
ATOM 612 C CA . GLN A 1 77 ? -16.294 0.312 -0.609 1.00 82.62 77 GLN A CA 1
ATOM 613 C C . GLN A 1 77 ? -14.958 0.554 0.099 1.00 82.62 77 GLN A C 1
ATOM 615 O O .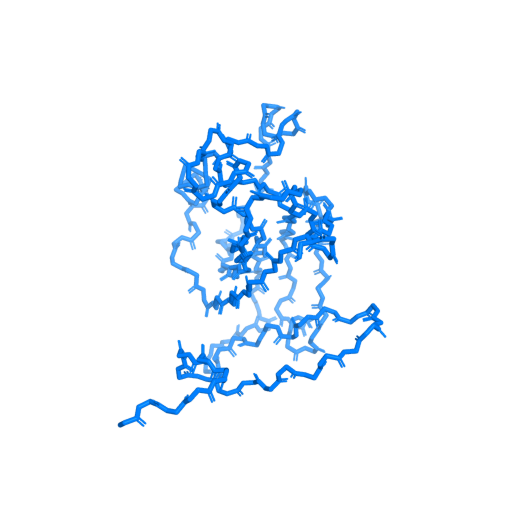 GLN A 1 77 ? -14.710 0.021 1.183 1.00 82.62 77 GLN A O 1
ATOM 620 N N . ILE A 1 78 ? -14.101 1.375 -0.505 1.00 85.00 78 ILE A N 1
ATOM 621 C CA . ILE A 1 78 ? -12.817 1.786 0.072 1.00 85.00 78 ILE A CA 1
ATOM 622 C C . ILE A 1 78 ? -12.973 3.237 0.524 1.00 85.00 78 ILE A C 1
ATOM 624 O O . ILE A 1 78 ? -12.670 4.175 -0.206 1.00 85.00 78 ILE A O 1
ATOM 628 N N . GLU A 1 79 ? -13.512 3.406 1.729 1.00 87.75 79 GLU A N 1
ATOM 629 C CA . GLU A 1 79 ? -13.703 4.708 2.372 1.00 87.75 79 GLU A CA 1
ATOM 630 C C . GLU A 1 79 ? -12.626 4.893 3.445 1.00 87.75 79 GLU A C 1
ATOM 632 O O . GLU A 1 79 ? -12.710 4.300 4.523 1.00 87.75 79 GLU A O 1
ATOM 637 N N . GLY A 1 80 ? -11.594 5.674 3.122 1.00 89.44 80 GLY A N 1
ATOM 638 C CA . GLY A 1 80 ? -10.446 5.951 3.986 1.00 89.44 80 GLY A CA 1
ATOM 639 C C . GLY A 1 80 ? -9.613 7.127 3.469 1.00 89.44 80 GLY A C 1
ATOM 640 O O . GLY A 1 80 ? -9.981 7.793 2.501 1.00 89.44 80 GLY A O 1
ATOM 641 N N . THR A 1 81 ? -8.472 7.376 4.103 1.00 93.25 81 THR A N 1
ATOM 642 C CA . THR A 1 81 ? -7.557 8.467 3.750 1.00 93.25 81 THR A CA 1
ATOM 643 C C . THR A 1 81 ? -6.518 7.982 2.739 1.00 93.25 81 THR A C 1
ATOM 645 O O . THR A 1 81 ? -5.710 7.103 3.040 1.00 93.25 81 THR A O 1
ATOM 648 N N . SER A 1 82 ? -6.496 8.563 1.537 1.00 93.69 82 SER A N 1
ATOM 649 C CA . SER A 1 82 ? -5.453 8.282 0.539 1.00 93.69 82 SER A CA 1
ATOM 650 C C . SER A 1 82 ? -4.142 8.972 0.929 1.00 93.69 82 SER A C 1
ATOM 652 O O . SER A 1 82 ? -4.072 10.198 1.002 1.00 93.69 82 SER A O 1
ATOM 654 N N . LEU A 1 83 ? -3.085 8.193 1.179 1.00 92.94 83 LEU A N 1
ATOM 655 C CA . LEU A 1 83 ? -1.720 8.713 1.363 1.00 92.94 83 LEU A CA 1
ATOM 656 C C . LEU A 1 83 ? -0.918 8.692 0.059 1.00 92.94 83 LEU A C 1
ATOM 658 O O . LEU A 1 83 ? 0.113 9.352 -0.072 1.00 92.94 83 LEU A O 1
ATOM 662 N N . THR A 1 84 ? -1.332 7.873 -0.901 1.00 92.94 84 THR A N 1
ATOM 663 C CA . THR A 1 84 ? -0.790 7.856 -2.257 1.00 92.94 84 THR A CA 1
ATOM 664 C C . THR A 1 84 ? -1.911 7.461 -3.185 1.00 92.94 84 THR A C 1
ATOM 666 O O . THR A 1 84 ? -2.349 6.317 -3.121 1.00 92.94 84 THR A O 1
ATOM 669 N N . ASP A 1 85 ? -2.324 8.379 -4.053 1.00 91.44 85 ASP A N 1
ATOM 670 C CA . ASP A 1 85 ? -3.432 8.148 -4.976 1.00 91.44 85 ASP A CA 1
ATOM 671 C C . ASP A 1 85 ? -3.133 7.036 -5.972 1.00 91.44 85 ASP A C 1
ATOM 673 O O . ASP A 1 85 ? -1.974 6.826 -6.367 1.00 91.44 85 ASP A O 1
ATOM 677 N N . TYR A 1 86 ? -4.204 6.350 -6.371 1.00 89.50 86 TYR A N 1
ATOM 678 C CA . TYR A 1 86 ? -4.162 5.232 -7.298 1.00 89.50 86 TYR A CA 1
ATOM 679 C C . TYR A 1 86 ? -3.488 5.650 -8.605 1.00 89.50 86 TYR A C 1
ATOM 681 O O . TYR A 1 86 ? -3.931 6.565 -9.294 1.00 89.50 86 TYR A O 1
ATOM 689 N N . ASN A 1 87 ? -2.404 4.959 -8.940 1.00 87.44 87 ASN A N 1
ATOM 690 C CA . ASN A 1 87 ? -1.763 5.041 -10.238 1.00 87.44 87 ASN A CA 1
ATOM 691 C C . ASN A 1 87 ? -1.978 3.710 -10.964 1.00 87.44 87 ASN A C 1
ATOM 693 O O . ASN A 1 87 ? -1.518 2.680 -10.452 1.00 87.44 87 ASN A O 1
ATOM 697 N N . PRO A 1 88 ? -2.638 3.700 -12.133 1.00 84.00 88 PRO A N 1
ATOM 698 C CA . PRO A 1 88 ? -2.928 2.464 -12.841 1.00 84.00 88 PRO A CA 1
ATOM 699 C C . PRO A 1 88 ? -1.640 1.724 -13.240 1.00 84.00 88 PRO A C 1
ATOM 701 O O . PRO A 1 88 ? -0.573 2.336 -13.359 1.00 84.00 88 PRO A O 1
ATOM 704 N N . PRO A 1 89 ? -1.709 0.397 -13.439 1.00 82.94 89 PRO A N 1
ATOM 705 C CA . PRO A 1 89 ? -0.609 -0.372 -14.002 1.00 82.94 89 PRO A CA 1
ATOM 706 C C . PRO A 1 89 ? -0.158 0.183 -15.356 1.00 82.94 89 PRO A C 1
ATOM 708 O O . PRO A 1 89 ? -0.936 0.248 -16.305 1.00 82.94 89 PRO A O 1
ATOM 711 N N . THR A 1 90 ? 1.117 0.548 -15.456 1.00 82.25 90 THR A N 1
ATOM 712 C CA . THR A 1 90 ? 1.737 1.045 -16.693 1.00 82.25 90 THR A CA 1
ATOM 713 C C . THR A 1 90 ? 3.086 0.355 -16.920 1.00 82.25 90 THR A C 1
ATOM 715 O O . THR A 1 90 ? 4.127 1.016 -16.843 1.00 82.25 90 THR A O 1
ATOM 718 N N . PRO A 1 91 ? 3.108 -0.976 -17.139 1.00 79.81 91 PRO A N 1
ATOM 719 C CA . PRO A 1 91 ? 4.349 -1.702 -17.391 1.00 79.81 91 PRO A CA 1
ATOM 720 C C . PRO A 1 91 ? 5.056 -1.138 -18.642 1.00 79.81 91 PRO A C 1
ATOM 722 O O . PRO A 1 91 ? 4.393 -0.889 -19.658 1.00 79.81 91 PRO A O 1
ATOM 725 N N . PRO A 1 92 ? 6.378 -0.894 -18.599 1.00 79.88 92 PRO A N 1
ATOM 726 C CA . PRO A 1 92 ? 7.135 -0.441 -19.766 1.00 79.88 92 PRO A CA 1
ATOM 727 C C . PRO A 1 92 ? 7.062 -1.432 -20.939 1.00 79.88 92 PRO A C 1
ATOM 729 O O . PRO A 1 92 ? 6.880 -2.626 -20.746 1.00 79.88 92 PRO A O 1
ATOM 732 N N . GLN A 1 93 ? 7.228 -0.955 -22.176 1.00 81.12 93 GLN A N 1
ATOM 733 C CA . GLN A 1 93 ? 7.335 -1.860 -23.332 1.00 81.12 93 GLN A CA 1
ATOM 734 C C . GLN A 1 93 ? 8.560 -2.765 -23.195 1.00 81.12 93 GLN A C 1
ATOM 736 O O . GLN A 1 93 ? 9.621 -2.315 -22.750 1.00 81.12 93 GLN A O 1
ATOM 741 N N . LYS A 1 94 ? 8.432 -4.017 -23.638 1.00 80.25 94 LYS A N 1
ATOM 742 C CA . LYS A 1 94 ? 9.485 -5.040 -23.629 1.00 80.25 94 LYS A CA 1
ATOM 743 C C . LYS A 1 94 ? 10.013 -5.389 -22.231 1.00 80.25 94 LYS A C 1
ATOM 745 O O . LYS A 1 94 ? 11.090 -5.976 -22.122 1.00 80.25 94 LYS A O 1
ATOM 750 N N . SER A 1 95 ? 9.288 -5.050 -21.159 1.00 76.06 95 SER A N 1
ATOM 751 C CA . SER A 1 95 ? 9.629 -5.466 -19.789 1.00 76.06 95 SER A CA 1
ATOM 752 C C . SER A 1 95 ? 8.976 -6.794 -19.384 1.00 76.06 95 SER A C 1
ATOM 754 O O . SER A 1 95 ? 9.367 -7.385 -18.372 1.00 76.06 95 SER A O 1
ATOM 756 N N . GLY A 1 96 ? 8.037 -7.292 -20.199 1.00 80.12 96 GLY A N 1
ATOM 757 C CA . GLY A 1 96 ? 7.287 -8.523 -19.964 1.00 80.12 96 GLY A CA 1
ATOM 758 C C . GLY A 1 96 ? 6.174 -8.351 -18.927 1.00 80.12 96 GLY A C 1
ATOM 759 O O . GLY A 1 96 ? 5.686 -7.250 -18.683 1.00 80.12 96 GLY A O 1
ATOM 760 N N . PHE A 1 97 ? 5.758 -9.454 -18.301 1.00 81.00 97 PHE A N 1
ATOM 761 C CA . PHE A 1 97 ? 4.714 -9.428 -17.274 1.00 81.00 97 PHE A CA 1
ATOM 762 C C . PHE A 1 97 ? 5.218 -8.855 -15.941 1.00 81.00 97 PHE A C 1
ATOM 764 O O . PHE A 1 97 ? 6.152 -9.388 -15.336 1.00 81.00 97 PHE A O 1
ATOM 771 N N . HIS A 1 98 ? 4.517 -7.843 -15.438 1.00 79.25 98 HIS A N 1
ATOM 772 C CA . HIS A 1 98 ? 4.691 -7.250 -14.114 1.00 79.25 98 HIS A CA 1
ATOM 773 C C . HIS A 1 98 ? 3.661 -7.794 -13.128 1.00 79.25 98 HIS A C 1
ATOM 775 O O . HIS A 1 98 ? 2.497 -7.999 -13.482 1.00 79.25 98 HIS A O 1
ATOM 781 N N . ARG A 1 99 ? 4.088 -8.027 -11.885 1.00 87.06 99 ARG A N 1
ATOM 782 C CA . ARG A 1 99 ? 3.203 -8.374 -10.767 1.00 87.06 99 ARG A CA 1
ATOM 783 C C . ARG A 1 99 ? 2.680 -7.115 -10.119 1.00 87.06 99 ARG A C 1
ATOM 785 O O . ARG A 1 99 ? 3.452 -6.276 -9.691 1.00 87.06 99 ARG A O 1
ATOM 792 N N . TYR A 1 100 ? 1.374 -7.059 -9.938 1.00 86.00 100 TYR A N 1
ATOM 793 C CA . TYR A 1 100 ? 0.744 -6.058 -9.097 1.00 86.00 100 TYR A CA 1
ATOM 794 C C . TYR A 1 100 ? 0.071 -6.775 -7.946 1.00 86.00 100 TYR A C 1
ATOM 796 O O . TYR A 1 100 ? -0.723 -7.695 -8.153 1.00 86.00 100 TYR A O 1
ATOM 804 N N . GLN A 1 101 ? 0.432 -6.380 -6.731 1.00 90.44 101 GLN A N 1
ATOM 805 C CA . GLN A 1 101 ? -0.042 -7.007 -5.508 1.00 90.44 101 GLN A CA 1
ATOM 806 C C . GLN A 1 101 ? -0.849 -5.997 -4.709 1.00 90.44 101 GLN A C 1
ATOM 808 O O . GLN A 1 101 ? -0.331 -4.949 -4.334 1.00 90.44 101 GLN A O 1
ATOM 813 N N . PHE A 1 102 ? -2.104 -6.337 -4.438 1.00 91.50 102 PHE A N 1
ATOM 814 C CA . PHE A 1 102 ? -2.907 -5.705 -3.409 1.00 91.50 102 PHE A CA 1
ATOM 815 C C . PHE A 1 102 ? -2.747 -6.477 -2.105 1.00 91.50 102 PHE A C 1
ATOM 817 O O . PHE A 1 102 ? -2.877 -7.703 -2.073 1.00 91.50 102 PHE A O 1
ATOM 824 N N . MET A 1 103 ? -2.502 -5.756 -1.024 1.00 92.06 103 MET A N 1
ATOM 825 C CA . MET A 1 103 ? -2.399 -6.302 0.320 1.00 92.06 103 MET A CA 1
ATOM 826 C C . MET A 1 103 ? -3.263 -5.461 1.251 1.00 92.06 103 MET A C 1
ATOM 828 O O . MET A 1 103 ? -3.177 -4.234 1.243 1.00 92.06 103 MET A O 1
ATOM 832 N N . LEU A 1 104 ? -4.108 -6.127 2.030 1.00 92.50 104 LEU A N 1
ATOM 833 C CA . LEU A 1 104 ? -4.953 -5.503 3.037 1.00 92.50 104 LEU A CA 1
ATOM 834 C C . LEU A 1 104 ? -4.416 -5.881 4.415 1.00 92.50 104 LEU A C 1
ATOM 836 O O . LEU A 1 104 ? -4.308 -7.067 4.722 1.00 92.50 104 LEU A O 1
ATOM 840 N N . PHE A 1 105 ? -4.121 -4.889 5.244 1.00 92.88 105 PHE A N 1
ATOM 841 C CA . PHE A 1 105 ? -3.637 -5.056 6.612 1.00 92.88 105 PHE A CA 1
ATOM 842 C C . PHE A 1 105 ? -4.672 -4.548 7.601 1.00 92.88 105 PHE A C 1
ATOM 844 O O . PHE A 1 105 ? -5.414 -3.609 7.311 1.00 92.88 105 PHE A O 1
ATOM 851 N N . GLU A 1 106 ? -4.719 -5.165 8.775 1.00 91.69 106 GLU A N 1
ATOM 852 C CA . GLU A 1 106 ? -5.449 -4.604 9.905 1.00 91.69 106 GLU A CA 1
ATOM 853 C C . GLU A 1 106 ? -4.622 -3.455 10.488 1.00 91.69 106 GLU A C 1
ATOM 855 O O . GLU A 1 106 ? -3.438 -3.627 10.761 1.00 91.69 106 GLU A O 1
ATOM 860 N N . GLN A 1 107 ? -5.222 -2.277 10.645 1.00 92.44 107 GLN A N 1
ATOM 861 C CA . GLN A 1 107 ? -4.526 -1.139 11.236 1.00 92.44 107 GLN A CA 1
ATOM 862 C C . GLN A 1 107 ? -4.597 -1.235 12.766 1.00 92.44 107 GLN A C 1
ATOM 864 O O . GLN A 1 107 ? -5.703 -1.363 13.306 1.00 92.44 107 GLN A O 1
ATOM 869 N N . PRO A 1 108 ? -3.466 -1.132 13.486 1.00 90.62 108 PRO A N 1
ATOM 870 C CA . PRO A 1 108 ? -3.494 -1.083 14.939 1.00 90.62 108 PRO A CA 1
ATOM 871 C C . PRO A 1 108 ? -4.332 0.102 15.453 1.00 90.62 108 PRO A C 1
ATOM 873 O O . PRO A 1 108 ? -4.197 1.223 14.945 1.00 90.62 108 PRO A O 1
ATOM 876 N N . PRO A 1 109 ? -5.207 -0.109 16.455 1.00 87.31 109 PRO A N 1
ATOM 877 C CA . PRO A 1 109 ? -6.041 0.954 17.004 1.00 87.31 109 PRO A CA 1
ATOM 878 C C . PRO A 1 109 ? -5.205 2.116 17.546 1.00 87.31 109 PRO A C 1
ATOM 880 O O . PRO A 1 109 ? -4.276 1.911 18.320 1.00 87.31 109 PRO A O 1
ATOM 883 N N . GLY A 1 110 ? -5.564 3.345 17.173 1.00 84.38 110 GLY A N 1
ATOM 884 C CA . GLY A 1 110 ? -4.881 4.548 17.655 1.00 84.38 110 GLY A CA 1
ATOM 885 C C . GLY A 1 110 ? -3.526 4.833 16.999 1.00 84.38 110 GLY A C 1
ATOM 886 O O . GLY A 1 110 ? -2.879 5.801 17.390 1.00 84.38 110 GLY A O 1
ATOM 887 N N . THR A 1 111 ? -3.109 4.056 15.993 1.00 87.75 111 THR A N 1
ATOM 888 C CA . THR A 1 111 ? -1.872 4.308 15.238 1.00 87.75 111 THR A CA 1
ATOM 889 C C . THR A 1 111 ? -2.174 5.147 13.988 1.00 87.75 111 THR A C 1
ATOM 891 O O . THR A 1 111 ? -2.783 4.627 13.047 1.00 87.75 111 THR A O 1
ATOM 894 N N . PRO A 1 112 ? -1.753 6.429 13.930 1.00 90.00 112 PRO A N 1
ATOM 895 C CA . PRO A 1 112 ? -1.911 7.264 12.743 1.00 90.00 112 PRO A CA 1
ATOM 896 C C . PRO A 1 112 ? -0.861 6.882 11.695 1.00 90.00 112 PRO A C 1
ATOM 898 O O . PRO A 1 112 ? 0.309 7.275 11.764 1.00 90.00 112 PRO A O 1
ATOM 901 N N . VAL A 1 113 ? -1.278 6.097 10.706 1.00 93.62 113 VAL A N 1
ATOM 902 C CA . VAL A 1 113 ? -0.398 5.671 9.616 1.00 93.62 113 VAL A CA 1
ATOM 903 C C . VAL A 1 113 ? -0.087 6.863 8.714 1.00 93.62 113 VAL A C 1
ATOM 905 O O . VAL A 1 113 ? -0.973 7.601 8.291 1.00 93.62 113 VAL A O 1
ATOM 908 N N . SER A 1 114 ? 1.193 7.070 8.411 1.00 94.06 114 SER A N 1
ATOM 909 C CA . SER A 1 114 ? 1.644 8.208 7.610 1.00 94.06 114 SER A CA 1
ATOM 910 C C . SER A 1 114 ? 2.888 7.895 6.774 1.00 94.06 114 SER A C 1
ATOM 912 O O . SER A 1 114 ? 3.627 6.936 7.013 1.00 94.06 114 SER A O 1
ATOM 914 N N . LEU A 1 115 ? 3.121 8.730 5.761 1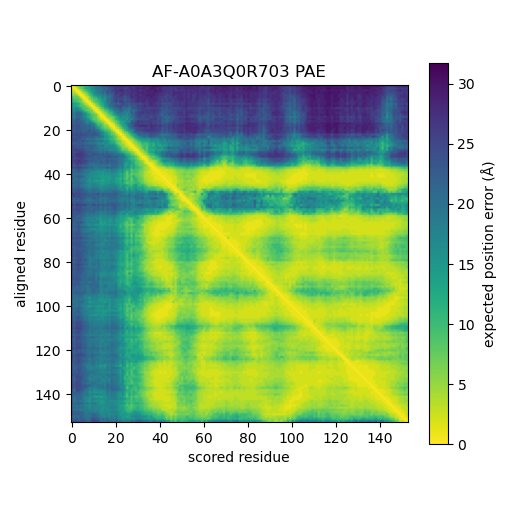.00 92.62 115 LEU A N 1
ATOM 915 C CA . LEU A 1 115 ? 4.327 8.692 4.938 1.00 92.62 115 LEU A CA 1
ATOM 916 C C . LEU A 1 115 ? 5.322 9.765 5.386 1.00 92.62 115 LEU A C 1
ATOM 918 O O . LEU A 1 115 ? 4.944 10.910 5.643 1.00 92.62 115 LEU A O 1
ATOM 922 N N . THR A 1 116 ? 6.605 9.413 5.398 1.00 91.38 116 THR A N 1
ATOM 923 C CA . THR A 1 116 ? 7.710 10.366 5.572 1.00 91.38 116 THR A CA 1
ATOM 924 C C . THR A 1 116 ? 7.847 11.283 4.356 1.00 91.38 116 THR A C 1
ATOM 926 O O . THR A 1 116 ? 7.371 10.970 3.265 1.00 91.38 116 THR A O 1
ATOM 929 N N . ASN A 1 117 ? 8.570 12.397 4.499 1.00 89.69 117 ASN A N 1
ATOM 930 C CA . ASN A 1 117 ? 8.829 13.314 3.380 1.00 89.69 117 ASN A CA 1
ATOM 931 C C . ASN A 1 117 ? 9.517 12.614 2.195 1.00 89.69 117 ASN A C 1
ATOM 933 O O . ASN A 1 117 ? 9.173 12.869 1.044 1.00 89.69 117 ASN A O 1
ATOM 937 N N . LYS A 1 118 ? 10.430 11.673 2.471 1.00 88.50 118 LYS A N 1
ATOM 938 C CA . LYS A 1 118 ? 11.099 10.865 1.442 1.00 88.50 118 LYS A CA 1
ATOM 939 C C . LYS A 1 118 ? 10.114 9.963 0.695 1.00 88.50 118 LYS A C 1
ATOM 941 O O . LYS A 1 118 ? 10.159 9.887 -0.528 1.00 88.50 118 LYS A O 1
ATOM 946 N N . GLU A 1 119 ? 9.213 9.303 1.421 1.00 89.50 119 GLU A N 1
ATOM 947 C CA . GLU A 1 119 ? 8.190 8.441 0.822 1.00 89.50 119 GLU A CA 1
ATOM 948 C C . GLU A 1 119 ? 7.137 9.239 0.051 1.00 89.50 119 GLU A C 1
ATOM 950 O O . GLU A 1 119 ? 6.625 8.748 -0.949 1.00 89.50 119 GLU A O 1
ATOM 955 N N . LYS A 1 120 ? 6.814 10.464 0.476 1.00 87.88 120 LYS A N 1
ATOM 956 C CA . LYS A 1 120 ? 5.935 11.365 -0.283 1.00 87.88 120 LYS A CA 1
ATOM 957 C C . LYS A 1 120 ? 6.593 11.840 -1.581 1.00 87.88 120 LYS A C 1
ATOM 959 O O . LYS A 1 120 ? 5.916 11.943 -2.596 1.00 87.88 120 LYS A O 1
ATOM 964 N N . ALA A 1 121 ? 7.905 12.086 -1.558 1.00 87.88 121 ALA A N 1
ATOM 965 C CA . ALA A 1 121 ? 8.658 12.553 -2.720 1.00 87.88 121 ALA A CA 1
ATOM 966 C C . ALA A 1 121 ? 8.883 11.471 -3.795 1.00 87.88 121 ALA A C 1
ATOM 968 O O . ALA A 1 121 ? 9.006 11.804 -4.970 1.00 87.88 121 ALA A O 1
ATOM 969 N N . SER A 1 122 ? 8.941 10.186 -3.420 1.00 87.94 122 SER A N 1
ATOM 970 C CA . SER A 1 122 ? 9.158 9.077 -4.361 1.00 87.94 122 SER A CA 1
ATOM 971 C C . SER A 1 122 ? 8.236 7.892 -4.089 1.00 87.94 122 SER A C 1
ATOM 973 O O . SER A 1 122 ? 8.168 7.375 -2.974 1.00 87.94 122 SER A O 1
ATOM 975 N N . ARG A 1 123 ? 7.594 7.397 -5.153 1.00 86.81 123 ARG A N 1
ATOM 976 C CA . ARG A 1 123 ? 6.823 6.142 -5.140 1.00 86.81 123 ARG A CA 1
ATOM 977 C C . ARG A 1 123 ? 7.701 4.898 -5.309 1.00 86.81 123 ARG A C 1
ATOM 979 O O . ARG A 1 123 ? 7.304 3.821 -4.880 1.00 86.81 123 ARG A O 1
ATOM 986 N N . GLY A 1 124 ? 8.861 5.035 -5.954 1.00 84.12 124 GLY A N 1
ATOM 987 C CA . GLY A 1 124 ? 9.787 3.932 -6.226 1.00 84.12 124 GLY A CA 1
ATOM 988 C C . GLY A 1 124 ? 10.803 3.713 -5.108 1.00 84.12 124 GLY A C 1
ATOM 989 O O . GLY A 1 124 ? 11.071 4.633 -4.327 1.00 84.12 124 GLY A O 1
ATOM 990 N N . LYS A 1 125 ? 11.397 2.508 -5.074 1.00 82.38 125 LYS A N 1
ATOM 991 C CA . LYS A 1 125 ? 12.328 2.061 -4.016 1.00 82.38 125 LYS A CA 1
ATOM 992 C C . LYS A 1 125 ? 11.718 2.210 -2.622 1.00 82.38 125 LYS A C 1
ATOM 994 O O . LYS A 1 125 ? 12.396 2.623 -1.677 1.00 82.38 125 LYS A O 1
ATOM 999 N N . TRP A 1 126 ? 10.416 1.967 -2.516 1.00 86.56 126 TRP A N 1
ATOM 1000 C CA . TRP A 1 126 ? 9.739 2.073 -1.242 1.00 86.56 126 TRP A CA 1
ATOM 1001 C C . TRP A 1 126 ? 10.157 0.898 -0.365 1.00 86.56 126 TRP A C 1
ATOM 1003 O O . TRP A 1 126 ? 10.045 -0.259 -0.767 1.00 86.56 126 TRP A O 1
ATOM 1013 N N . ASP A 1 127 ? 10.657 1.202 0.830 1.00 87.69 127 ASP A N 1
ATOM 1014 C CA . ASP A 1 127 ? 10.977 0.183 1.822 1.00 87.69 127 ASP A CA 1
ATOM 1015 C C . ASP A 1 127 ? 9.682 -0.295 2.485 1.00 87.69 127 ASP A C 1
ATOM 1017 O O . ASP A 1 127 ? 9.273 0.168 3.552 1.00 87.69 127 ASP A O 1
ATOM 1021 N N . PHE A 1 128 ? 8.987 -1.178 1.768 1.00 88.44 128 PHE A N 1
ATOM 1022 C CA . PHE A 1 128 ? 7.700 -1.711 2.186 1.00 88.44 128 PHE A CA 1
ATOM 1023 C C . PHE A 1 128 ? 7.811 -2.463 3.516 1.00 88.44 128 PHE A C 1
ATOM 1025 O O . PHE A 1 128 ? 6.964 -2.285 4.388 1.00 88.44 128 PHE A O 1
ATOM 1032 N N . GLN A 1 129 ? 8.887 -3.230 3.718 1.00 87.56 129 GLN A N 1
ATOM 1033 C CA . GLN A 1 129 ? 9.099 -3.962 4.963 1.00 87.56 129 GLN A CA 1
ATOM 1034 C C . GLN A 1 129 ? 9.282 -3.004 6.145 1.00 87.56 129 GLN A C 1
ATOM 1036 O O . GLN A 1 129 ? 8.636 -3.181 7.177 1.00 87.56 129 GLN A O 1
ATOM 1041 N N . ALA A 1 130 ? 10.090 -1.949 5.985 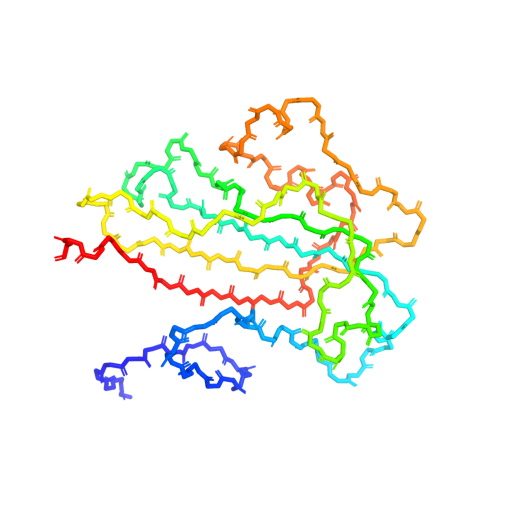1.00 90.00 130 ALA A N 1
ATOM 1042 C CA . ALA A 1 130 ? 10.235 -0.933 7.023 1.00 90.00 130 ALA A CA 1
ATOM 1043 C C . ALA A 1 130 ? 8.908 -0.224 7.327 1.00 90.00 130 ALA A C 1
ATOM 1045 O O . ALA A 1 130 ? 8.653 0.107 8.482 1.00 90.00 130 ALA A O 1
ATOM 1046 N N . PHE A 1 131 ? 8.046 -0.012 6.326 1.00 92.94 131 PHE A N 1
ATOM 1047 C CA . PHE A 1 131 ? 6.710 0.545 6.538 1.00 92.94 131 PHE A CA 1
ATOM 1048 C C . PHE A 1 131 ? 5.818 -0.383 7.378 1.00 92.94 131 PHE A C 1
ATOM 1050 O O . PHE A 1 131 ? 5.220 0.084 8.348 1.00 92.94 131 PHE A O 1
ATOM 1057 N N . ILE A 1 132 ? 5.768 -1.683 7.056 1.00 91.75 132 ILE A N 1
ATOM 1058 C CA . ILE A 1 132 ? 5.008 -2.681 7.828 1.00 91.75 132 ILE A CA 1
ATOM 1059 C C . ILE A 1 132 ? 5.494 -2.726 9.280 1.00 91.75 132 ILE A C 1
ATOM 1061 O O . ILE A 1 132 ? 4.680 -2.648 10.199 1.00 91.75 132 ILE A O 1
ATOM 1065 N N . THR A 1 133 ? 6.813 -2.783 9.495 1.00 92.44 133 THR A N 1
ATOM 1066 C CA . THR A 1 133 ? 7.405 -2.820 10.840 1.00 92.44 133 THR A CA 1
ATOM 1067 C C . THR A 1 133 ? 7.183 -1.518 11.610 1.00 92.44 133 THR A C 1
ATOM 1069 O O . THR A 1 133 ? 6.880 -1.562 12.797 1.00 92.44 133 THR A O 1
ATOM 1072 N N . ARG A 1 134 ? 7.287 -0.351 10.958 1.00 93.62 134 ARG A N 1
ATOM 1073 C CA . ARG A 1 134 ? 7.117 0.960 11.612 1.00 93.62 134 ARG A CA 1
ATOM 1074 C C . ARG A 1 134 ? 5.723 1.156 12.201 1.00 93.62 134 ARG A C 1
ATOM 1076 O O . ARG A 1 134 ? 5.593 1.839 13.211 1.00 93.62 134 ARG A O 1
ATOM 1083 N N . PHE A 1 135 ? 4.701 0.606 11.552 1.00 94.06 135 PHE A N 1
ATOM 1084 C CA . PHE A 1 135 ? 3.306 0.754 11.968 1.00 94.06 135 PHE A CA 1
ATOM 1085 C C . PHE A 1 135 ? 2.713 -0.510 12.587 1.00 94.06 135 PHE A C 1
ATOM 1087 O O . PHE A 1 135 ? 1.511 -0.530 12.824 1.00 94.06 135 PHE A O 1
ATOM 1094 N N . ASP A 1 136 ? 3.535 -1.532 12.840 1.00 92.69 136 ASP A N 1
ATOM 1095 C CA . ASP A 1 136 ? 3.123 -2.814 13.422 1.00 92.69 136 ASP A CA 1
ATOM 1096 C C . ASP A 1 136 ? 1.907 -3.438 12.709 1.00 92.69 136 ASP A C 1
ATOM 1098 O O . ASP A 1 136 ? 0.959 -3.920 13.322 1.00 92.69 136 ASP A O 1
ATOM 1102 N N . LEU A 1 137 ? 1.906 -3.387 11.371 1.00 90.12 137 LEU A N 1
ATOM 1103 C CA . LEU A 1 137 ? 0.774 -3.868 10.564 1.00 90.12 137 LEU A CA 1
ATOM 1104 C C . LEU A 1 137 ? 0.674 -5.403 10.531 1.00 90.12 137 LEU A C 1
ATOM 1106 O O . LEU A 1 137 ? -0.359 -5.944 10.132 1.00 90.12 137 LEU A O 1
ATOM 1110 N N . GLY A 1 138 ? 1.739 -6.099 10.939 1.00 90.31 138 GLY A N 1
ATOM 1111 C CA . GLY A 1 138 ? 1.817 -7.555 10.944 1.00 90.31 138 GLY A CA 1
ATOM 1112 C C . GLY A 1 138 ? 1.627 -8.175 9.556 1.00 90.31 138 GLY A C 1
ATOM 1113 O O . GLY A 1 138 ? 2.062 -7.631 8.540 1.00 90.31 138 GLY A O 1
ATOM 1114 N N . GLU A 1 139 ? 0.976 -9.337 9.526 1.00 88.88 139 GLU A N 1
ATOM 1115 C CA . GLU A 1 139 ? 0.678 -10.070 8.294 1.00 88.88 139 GLU A CA 1
ATOM 1116 C C . GLU A 1 139 ? -0.608 -9.562 7.619 1.00 88.88 139 GLU A C 1
ATOM 1118 O O . GLU A 1 139 ? -1.581 -9.215 8.302 1.00 88.88 139 GLU A O 1
ATOM 1123 N N . PRO A 1 140 ? -0.674 -9.567 6.275 1.00 91.31 140 PRO A N 1
ATOM 1124 C CA . PRO A 1 140 ? -1.865 -9.130 5.563 1.00 91.31 140 PRO A CA 1
ATOM 1125 C C . PRO A 1 140 ? -3.056 -10.054 5.854 1.00 91.31 140 PRO A C 1
ATOM 1127 O O . PRO A 1 140 ? -2.962 -11.279 5.793 1.00 91.31 140 PRO A O 1
ATOM 1130 N N . VAL A 1 141 ? -4.225 -9.461 6.103 1.00 90.44 141 VAL A N 1
ATOM 1131 C CA . VAL A 1 141 ? -5.489 -10.193 6.295 1.00 90.44 141 VAL A CA 1
ATOM 1132 C C . VAL A 1 141 ? -6.073 -10.713 4.982 1.00 90.44 141 VAL A C 1
ATOM 1134 O O . VAL A 1 141 ? -6.889 -11.636 4.991 1.00 90.44 141 VAL A O 1
ATOM 1137 N N . ALA A 1 142 ? -5.685 -10.105 3.861 1.00 87.44 142 ALA A N 1
ATOM 1138 C CA . ALA A 1 142 ? -6.031 -10.538 2.517 1.00 87.44 142 ALA A CA 1
ATOM 1139 C C . ALA A 1 142 ? -4.968 -10.063 1.523 1.00 87.44 142 ALA A C 1
ATOM 1141 O O . ALA A 1 142 ? -4.420 -8.967 1.654 1.00 87.44 142 ALA A O 1
ATOM 1142 N N . THR A 1 143 ? -4.712 -10.875 0.503 1.00 87.69 143 THR A N 1
ATOM 1143 C CA . THR A 1 143 ? -3.823 -10.530 -0.605 1.00 87.69 143 THR A CA 1
ATOM 1144 C C . THR A 1 143 ? -4.481 -10.894 -1.930 1.00 87.69 143 THR A C 1
ATOM 1146 O O . THR A 1 143 ? -5.200 -11.887 -2.039 1.00 87.69 143 THR A O 1
ATOM 1149 N N . LEU A 1 144 ? -4.248 -10.071 -2.947 1.00 88.38 144 LEU A N 1
ATOM 1150 C CA . LEU A 1 144 ? -4.657 -10.313 -4.325 1.00 88.38 144 LEU A CA 1
ATOM 1151 C C . LEU A 1 144 ? -3.481 -9.961 -5.227 1.00 88.38 144 LEU A C 1
ATOM 1153 O O . LEU A 1 144 ? -2.832 -8.939 -5.034 1.00 88.38 144 LEU A O 1
ATOM 1157 N N . GLN A 1 145 ? -3.214 -10.790 -6.229 1.00 89.38 145 GLN A N 1
ATOM 1158 C CA . GLN A 1 145 ? -2.184 -10.510 -7.222 1.00 89.38 145 GLN A CA 1
ATOM 1159 C C . GLN A 1 145 ? -2.735 -10.693 -8.628 1.00 89.38 145 GLN A C 1
ATOM 1161 O O . GLN A 1 145 ? -3.539 -11.594 -8.869 1.00 89.38 145 GLN A O 1
ATOM 1166 N N . PHE A 1 146 ? -2.265 -9.868 -9.555 1.00 85.75 146 PHE A N 1
ATOM 1167 C CA . PHE A 1 146 ? -2.507 -10.047 -10.980 1.00 85.75 146 PHE A CA 1
ATOM 1168 C C . PHE A 1 146 ? -1.254 -9.701 -11.782 1.00 85.75 146 PHE A C 1
ATOM 1170 O O . PHE A 1 146 ? -0.331 -9.044 -11.292 1.00 85.75 146 PHE A O 1
ATOM 1177 N N . LEU A 1 147 ? -1.217 -10.199 -13.015 1.00 86.94 147 LEU A N 1
ATOM 1178 C CA . LEU A 1 147 ? -0.147 -9.944 -13.966 1.00 86.94 147 LEU A CA 1
ATOM 1179 C C . LEU A 1 147 ? -0.678 -9.062 -15.085 1.00 86.94 147 LEU A C 1
ATOM 1181 O O . LEU A 1 147 ? -1.775 -9.297 -15.584 1.00 86.94 147 LEU A O 1
ATOM 1185 N N . THR A 1 148 ? 0.114 -8.086 -15.505 1.00 82.94 148 THR A N 1
ATOM 1186 C CA . THR A 1 148 ? -0.149 -7.345 -16.740 1.00 82.94 148 THR A CA 1
ATOM 1187 C C . THR A 1 148 ? 1.158 -7.048 -17.461 1.00 82.94 148 THR A C 1
ATOM 1189 O O . THR A 1 148 ? 2.224 -7.032 -16.846 1.00 82.94 148 THR A O 1
ATOM 1192 N N . GLN A 1 149 ? 1.076 -6.863 -18.771 1.00 83.44 149 GLN A N 1
ATOM 1193 C CA . GLN A 1 149 ? 2.186 -6.483 -19.636 1.00 83.44 149 GLN A CA 1
ATOM 1194 C C . GLN A 1 149 ? 1.789 -5.256 -20.453 1.00 83.44 149 GLN A C 1
ATOM 1196 O O . GLN A 1 149 ? 0.629 -4.833 -20.436 1.00 83.44 149 GLN A O 1
ATOM 1201 N N . ASN A 1 150 ? 2.745 -4.656 -21.157 1.00 84.00 150 ASN A N 1
ATOM 1202 C CA . ASN A 1 150 ? 2.416 -3.551 -22.040 1.00 84.00 150 ASN A CA 1
ATOM 1203 C C . ASN A 1 150 ? 1.500 -4.045 -23.170 1.00 84.00 150 ASN A C 1
ATOM 1205 O O . ASN A 1 150 ? 1.755 -5.086 -23.759 1.00 84.00 150 ASN A O 1
ATOM 1209 N N . TYR A 1 151 ? 0.453 -3.290 -23.508 1.00 77.88 151 TYR A N 1
ATOM 1210 C CA . TYR A 1 151 ? -0.482 -3.682 -24.572 1.00 77.88 151 TYR A CA 1
ATOM 1211 C C . TYR A 1 151 ? 0.150 -3.714 -25.974 1.00 77.88 151 TYR A C 1
ATOM 1213 O O . TYR A 1 151 ? -0.472 -4.208 -26.912 1.00 77.88 151 TYR A O 1
ATOM 1221 N N . LYS A 1 152 ? 1.339 -3.119 -26.136 1.00 74.81 152 LYS A N 1
ATOM 1222 C CA . LYS A 1 152 ? 2.104 -3.125 -27.389 1.00 74.81 152 LYS A CA 1
ATOM 1223 C C . LYS A 1 152 ? 3.088 -4.294 -27.497 1.00 74.81 152 LYS A C 1
ATOM 1225 O O . LYS A 1 152 ? 3.758 -4.381 -28.525 1.00 74.81 152 LYS A O 1
ATOM 1230 N N . ASP A 1 153 ? 3.199 -5.121 -26.457 1.00 68.75 153 ASP A N 1
ATOM 1231 C CA . ASP A 1 153 ? 3.977 -6.366 -26.458 1.00 68.75 153 ASP A CA 1
ATOM 1232 C C . ASP A 1 153 ? 3.071 -7.553 -26.817 1.00 68.75 153 ASP A C 1
ATOM 1234 O O . ASP A 1 153 ? 3.493 -8.365 -27.671 1.00 68.75 153 ASP A O 1
#